Protein AF-A0A934N3A6-F1 (afdb_monomer_lite)

Foldseek 3Di:
DQVCQDLVSCVVCVVVVHQPLHDADPDDDHGNDDCVNCVDPVSVVSVVVVVVVVVLVVCCVPVLVVVDDPDDDDVVVVVSVVVSSVVVVVVVVVVVVVVVD

pLDDT: mean 91.81, std 4.64, range [62.62, 97.69]

Sequence (101 aa):
DKGYDTKDFVAGCRALKVTPRVTQNTSNRRSAIDGRTTRHPGYAMSQRVRKRVEEIFGWTKTVGGGRKLRYIGQRRNEMWMLLTVATYNVVRMANLELATG

Secondary structure (DSSP, 8-state):
-GGG-SHHHHHHHHHTT----PPPP-SSS--SS-HHHHTSHHHHHHHHHHHHHHHHHHHHHHTS-TTS----SHHHHHHHHHHHHHHHHHHHHHHHHHHH-

Radius of gyration: 17.93 Å; chains: 1; bounding box: 38×42×38 Å

Structure (mmCIF, N/CA/C/O backbone):
data_AF-A0A934N3A6-F1
#
_entry.id   AF-A0A934N3A6-F1
#
loop_
_atom_site.group_PDB
_atom_site.id
_atom_site.type_symbol
_atom_site.label_atom_id
_atom_site.label_alt_id
_atom_site.label_comp_id
_atom_site.label_asym_id
_atom_site.label_entity_id
_atom_site.label_seq_id
_atom_site.pdbx_PDB_ins_code
_atom_site.Cartn_x
_atom_site.Cartn_y
_atom_site.Cartn_z
_atom_site.occupancy
_atom_site.B_iso_or_equiv
_atom_site.auth_seq_id
_atom_site.auth_comp_id
_atom_site.auth_asym_id
_atom_site.auth_atom_id
_atom_site.pdbx_PDB_model_num
ATOM 1 N N . ASP A 1 1 ? 4.664 -6.392 2.267 1.00 77.50 1 ASP A N 1
ATOM 2 C CA . ASP A 1 1 ? 4.424 -7.592 1.423 1.00 77.50 1 ASP A CA 1
ATOM 3 C C . ASP A 1 1 ? 5.437 -8.734 1.624 1.00 77.50 1 ASP A C 1
ATOM 5 O O . ASP A 1 1 ? 5.030 -9.839 1.947 1.00 77.50 1 ASP A O 1
ATOM 9 N N . LYS A 1 2 ? 6.753 -8.490 1.514 1.00 86.06 2 LYS A N 1
ATOM 10 C CA . LYS A 1 2 ? 7.825 -9.515 1.625 1.00 86.06 2 LYS A CA 1
ATOM 11 C C . LYS A 1 2 ? 7.781 -10.408 2.885 1.00 86.06 2 LYS A C 1
ATOM 13 O O . LYS A 1 2 ? 8.253 -11.540 2.858 1.00 86.06 2 LYS A O 1
ATOM 18 N N . GLY A 1 3 ? 7.196 -9.924 3.983 1.00 87.88 3 GLY A N 1
ATOM 19 C CA . GLY A 1 3 ? 6.991 -10.703 5.210 1.00 87.88 3 GLY A CA 1
ATOM 20 C C . GLY A 1 3 ? 6.057 -11.910 5.049 1.00 87.88 3 GLY A C 1
ATOM 21 O O . GLY A 1 3 ? 6.201 -12.865 5.799 1.00 87.88 3 GLY A O 1
ATOM 22 N N . TYR A 1 4 ? 5.170 -11.909 4.046 1.00 90.25 4 TYR A N 1
ATOM 23 C CA . TYR A 1 4 ? 4.253 -13.019 3.749 1.00 90.25 4 TYR A CA 1
ATOM 24 C C . TYR A 1 4 ? 4.873 -14.116 2.881 1.00 90.25 4 TYR A 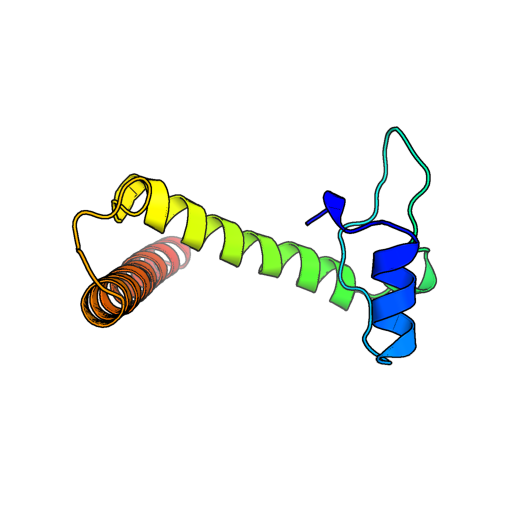C 1
ATOM 26 O O . TYR A 1 4 ? 4.216 -15.103 2.565 1.00 90.25 4 TYR A O 1
ATOM 34 N N . ASP A 1 5 ? 6.141 -13.979 2.494 1.00 93.00 5 ASP A N 1
ATOM 35 C CA . ASP A 1 5 ? 6.882 -15.051 1.836 1.00 93.00 5 ASP A CA 1
ATOM 36 C C . ASP A 1 5 ? 7.267 -16.144 2.850 1.00 93.00 5 ASP A C 1
ATOM 38 O O . ASP A 1 5 ? 8.442 -16.348 3.154 1.00 93.00 5 ASP A O 1
ATOM 42 N N . THR A 1 6 ? 6.272 -16.792 3.452 1.00 94.56 6 THR A N 1
ATOM 43 C CA . THR A 1 6 ? 6.416 -17.874 4.433 1.00 94.56 6 THR A CA 1
ATOM 44 C C . THR A 1 6 ? 5.792 -19.152 3.887 1.00 94.56 6 THR A C 1
ATOM 46 O O . THR A 1 6 ? 4.895 -19.111 3.041 1.00 94.56 6 THR A O 1
ATOM 49 N N . LYS A 1 7 ? 6.274 -20.309 4.358 1.00 93.94 7 LYS A N 1
ATOM 50 C CA . LYS A 1 7 ? 5.753 -21.610 3.914 1.00 93.94 7 LYS A CA 1
ATOM 51 C C . LYS A 1 7 ? 4.254 -21.726 4.185 1.00 93.94 7 LYS A C 1
ATOM 53 O O . LYS A 1 7 ? 3.522 -22.109 3.280 1.00 93.94 7 LYS A O 1
ATOM 58 N N . ASP A 1 8 ? 3.815 -21.319 5.372 1.00 95.81 8 ASP A N 1
ATOM 59 C CA . ASP A 1 8 ? 2.419 -21.444 5.802 1.00 95.81 8 ASP A CA 1
ATOM 60 C C . ASP A 1 8 ? 1.490 -20.553 4.979 1.00 95.81 8 ASP A C 1
ATOM 62 O O . ASP A 1 8 ? 0.455 -21.010 4.499 1.00 95.81 8 ASP A O 1
ATOM 66 N N . PHE A 1 9 ? 1.888 -19.301 4.727 1.00 93.62 9 PHE A N 1
ATOM 67 C CA . PHE A 1 9 ? 1.100 -18.391 3.898 1.00 93.62 9 PHE A CA 1
ATOM 68 C C . PHE A 1 9 ? 0.980 -18.912 2.460 1.00 93.62 9 PHE A C 1
ATOM 70 O O . PHE A 1 9 ? -0.113 -18.975 1.898 1.00 93.62 9 PHE A O 1
ATOM 77 N N . VAL A 1 10 ? 2.100 -19.341 1.867 1.00 94.12 10 VAL A N 1
ATOM 78 C CA . VAL A 1 10 ? 2.121 -19.891 0.505 1.00 94.12 10 VAL A CA 1
ATOM 79 C C . VAL A 1 10 ? 1.305 -21.183 0.411 1.00 94.12 10 VAL A C 1
ATOM 81 O O . VAL A 1 10 ? 0.587 -21.376 -0.573 1.00 94.12 10 VAL A O 1
ATOM 84 N N . ALA A 1 11 ? 1.388 -22.056 1.417 1.00 95.31 11 ALA A N 1
ATOM 85 C CA . ALA A 1 11 ? 0.590 -23.275 1.494 1.00 95.31 11 ALA A CA 1
ATOM 86 C C . ALA A 1 11 ? -0.908 -22.957 1.588 1.00 95.31 11 ALA A C 1
ATOM 88 O O . ALA A 1 11 ? -1.689 -23.518 0.821 1.00 95.31 11 ALA A O 1
ATOM 89 N N . GLY A 1 12 ? -1.296 -21.998 2.434 1.00 96.56 12 GLY A N 1
ATOM 90 C CA . GLY A 1 12 ? -2.678 -21.532 2.555 1.00 96.56 12 GLY A CA 1
ATOM 91 C C . GLY A 1 12 ? -3.234 -20.980 1.241 1.00 96.56 12 GLY A C 1
ATOM 92 O O . GLY A 1 12 ? -4.310 -21.387 0.808 1.00 96.56 12 GLY A O 1
ATOM 93 N N . CYS A 1 13 ? -2.479 -20.127 0.538 1.00 94.31 13 CYS A N 1
ATOM 94 C CA . CYS A 1 13 ? -2.888 -19.640 -0.784 1.00 94.31 13 CYS A CA 1
ATOM 95 C C . CYS A 1 13 ? -3.126 -20.790 -1.771 1.00 94.31 13 CYS A C 1
ATOM 97 O O . CYS A 1 13 ? -4.144 -20.811 -2.462 1.00 94.31 13 CYS A O 1
ATOM 99 N N . ARG A 1 14 ? -2.213 -21.767 -1.820 1.00 93.88 14 ARG A N 1
ATOM 100 C CA . ARG A 1 14 ? -2.332 -22.926 -2.718 1.00 93.88 14 ARG A CA 1
ATOM 101 C C . ARG A 1 14 ? -3.527 -23.810 -2.366 1.00 93.88 14 ARG A C 1
ATOM 103 O O . ARG A 1 14 ? -4.216 -24.249 -3.283 1.00 93.88 14 ARG A O 1
ATOM 110 N N . ALA A 1 15 ? -3.804 -24.024 -1.080 1.00 96.81 15 ALA A N 1
ATOM 111 C CA . ALA A 1 15 ? -4.980 -24.765 -0.620 1.00 96.81 15 ALA A CA 1
ATOM 112 C C . ALA A 1 15 ? -6.289 -24.098 -1.076 1.00 96.81 15 ALA A C 1
ATOM 114 O O . ALA A 1 15 ? -7.215 -24.775 -1.513 1.00 96.81 15 ALA A O 1
ATOM 115 N N . LEU A 1 16 ? -6.323 -22.763 -1.081 1.00 96.81 16 LEU A N 1
ATOM 116 C CA . LEU A 1 16 ? -7.440 -21.966 -1.598 1.00 96.81 16 LEU A CA 1
ATOM 117 C C . LEU A 1 16 ? -7.456 -21.838 -3.132 1.00 96.81 16 LEU A C 1
ATOM 119 O O . LEU A 1 16 ? -8.290 -21.117 -3.674 1.00 96.81 16 LEU A O 1
ATOM 123 N N . LYS A 1 17 ? -6.541 -22.506 -3.849 1.00 94.19 17 LYS A N 1
ATOM 124 C CA . LYS A 1 17 ? -6.349 -22.384 -5.307 1.00 94.19 17 LYS A CA 1
ATOM 125 C C . LYS A 1 17 ? -6.064 -20.942 -5.767 1.00 94.19 17 LYS A C 1
ATOM 127 O O . LYS A 1 17 ? -6.332 -20.580 -6.910 1.00 94.19 17 LYS A O 1
ATOM 132 N N . VAL A 1 18 ? -5.471 -20.125 -4.896 1.00 90.75 18 VAL A N 1
ATOM 133 C CA . VAL A 1 18 ? -5.066 -18.741 -5.173 1.00 90.75 18 VAL A CA 1
ATOM 134 C C . VAL A 1 18 ? -3.562 -18.678 -5.434 1.00 90.75 18 VAL A C 1
ATOM 136 O O . VAL A 1 18 ? -2.752 -19.243 -4.697 1.00 90.75 18 VAL A O 1
ATOM 139 N N . THR A 1 19 ? -3.149 -17.944 -6.470 1.00 89.00 19 THR A N 1
ATOM 140 C CA . THR A 1 19 ? -1.724 -17.699 -6.729 1.00 89.00 19 THR A CA 1
ATOM 141 C C . THR A 1 19 ? -1.124 -16.799 -5.637 1.00 89.00 19 THR A C 1
ATOM 143 O O . THR A 1 19 ? -1.596 -15.671 -5.464 1.00 89.00 19 THR A O 1
ATOM 146 N N . PRO A 1 20 ? -0.059 -17.224 -4.931 1.00 90.50 20 PRO A N 1
ATOM 147 C CA . PRO A 1 20 ? 0.578 -16.414 -3.894 1.00 90.50 20 PRO A CA 1
ATOM 148 C C . PRO A 1 20 ? 1.355 -15.246 -4.526 1.00 90.50 20 PRO A C 1
ATOM 150 O O . PRO A 1 20 ? 2.508 -15.391 -4.931 1.00 90.50 20 PRO A O 1
ATOM 153 N N . ARG A 1 21 ? 0.719 -14.071 -4.624 1.00 88.25 21 ARG A N 1
ATOM 154 C CA . ARG A 1 21 ? 1.316 -12.825 -5.153 1.00 88.25 21 ARG A CA 1
ATOM 155 C C . ARG A 1 21 ? 2.117 -12.075 -4.083 1.00 88.25 21 ARG A C 1
ATOM 157 O O . ARG A 1 21 ? 1.796 -10.929 -3.764 1.00 88.25 21 ARG A O 1
ATOM 164 N N . VAL A 1 22 ? 3.097 -12.751 -3.493 1.00 90.56 22 VAL A N 1
ATOM 165 C CA . VAL A 1 22 ? 3.994 -12.192 -2.470 1.00 90.56 22 VAL A CA 1
ATOM 166 C C . VAL A 1 22 ? 5.345 -11.847 -3.074 1.00 90.56 22 VAL A C 1
ATOM 168 O O . VAL A 1 22 ? 5.805 -12.512 -3.996 1.00 90.56 22 VAL A O 1
ATOM 171 N N . THR A 1 23 ? 6.004 -10.828 -2.534 1.00 91.38 23 THR A N 1
ATOM 172 C CA . THR A 1 23 ? 7.371 -10.463 -2.909 1.00 91.38 23 THR A CA 1
ATOM 173 C C . THR A 1 23 ? 8.337 -11.577 -2.520 1.00 91.38 23 THR A C 1
ATOM 175 O O . THR A 1 23 ? 8.528 -11.838 -1.334 1.00 91.38 23 THR A O 1
ATOM 178 N N . GLN A 1 24 ? 8.991 -12.171 -3.518 1.00 92.19 24 GLN A N 1
ATOM 179 C CA . GLN A 1 24 ? 10.046 -13.164 -3.332 1.00 92.19 24 GLN A CA 1
ATOM 180 C C . GLN A 1 24 ? 11.153 -12.632 -2.421 1.00 92.19 24 GLN A C 1
ATOM 182 O O . GLN A 1 24 ? 11.672 -11.527 -2.620 1.00 92.19 24 GLN A O 1
ATOM 187 N N . ASN A 1 25 ? 11.556 -13.434 -1.439 1.00 91.12 25 ASN A N 1
ATOM 188 C CA . ASN A 1 25 ? 12.742 -13.137 -0.672 1.00 91.12 25 ASN A CA 1
ATOM 189 C C . ASN A 1 25 ? 14.021 -13.495 -1.436 1.00 91.12 25 ASN A C 1
ATOM 191 O O . ASN A 1 25 ? 14.251 -14.646 -1.795 1.00 91.12 25 ASN A O 1
ATOM 195 N N . THR A 1 26 ? 14.854 -12.483 -1.658 1.00 90.62 26 THR A N 1
ATOM 196 C CA . THR A 1 26 ? 16.145 -12.570 -2.346 1.00 90.62 26 THR A CA 1
ATOM 197 C C . THR A 1 26 ? 17.344 -12.440 -1.405 1.00 90.62 26 THR A C 1
ATOM 199 O O . THR A 1 26 ? 18.477 -12.485 -1.867 1.00 90.62 26 THR A O 1
ATOM 202 N N . SER A 1 27 ? 17.127 -12.257 -0.098 1.00 86.88 27 SER A N 1
ATOM 203 C CA . SER A 1 27 ? 18.199 -12.033 0.876 1.00 86.88 27 SER A CA 1
ATOM 204 C C . SER A 1 27 ? 17.916 -12.709 2.220 1.00 86.88 27 SER A C 1
ATOM 206 O O . SER A 1 27 ? 16.765 -12.874 2.625 1.00 86.88 27 SER A O 1
ATOM 208 N N . ASN A 1 28 ? 18.976 -13.082 2.942 1.00 87.38 28 ASN A N 1
ATOM 209 C CA . ASN A 1 28 ? 18.965 -13.571 4.333 1.00 87.38 28 ASN A CA 1
ATOM 210 C C . ASN A 1 28 ? 18.204 -14.885 4.615 1.00 87.38 28 ASN A C 1
ATOM 212 O O . ASN A 1 28 ? 18.363 -15.446 5.693 1.00 87.38 28 ASN A O 1
ATOM 216 N N . ARG A 1 29 ? 17.375 -15.392 3.693 1.00 89.38 29 ARG A N 1
ATOM 217 C CA . ARG A 1 29 ? 16.702 -16.699 3.787 1.00 89.38 29 ARG A CA 1
ATOM 218 C C . ARG A 1 29 ? 16.174 -17.164 2.433 1.00 89.38 29 ARG A C 1
ATOM 220 O O . ARG A 1 29 ? 15.966 -16.361 1.525 1.00 89.38 29 ARG A O 1
ATOM 227 N N . ARG A 1 30 ? 15.865 -18.460 2.337 1.00 90.75 30 ARG A N 1
ATOM 228 C CA . ARG A 1 30 ? 15.183 -19.047 1.175 1.00 90.75 30 ARG A CA 1
ATOM 229 C C . ARG A 1 30 ? 13.733 -18.556 1.082 1.00 90.75 30 ARG A C 1
ATOM 231 O O . ARG A 1 30 ? 13.033 -18.477 2.096 1.00 90.75 30 ARG A O 1
ATOM 238 N N . SER A 1 31 ? 13.294 -18.252 -0.136 1.00 92.81 31 SER A N 1
ATOM 239 C CA . SER A 1 31 ? 11.901 -17.912 -0.434 1.00 92.81 31 SER A CA 1
ATOM 240 C C . SER A 1 31 ? 10.991 -19.146 -0.390 1.00 92.81 31 SER A C 1
ATOM 242 O O . SER A 1 31 ? 11.432 -20.259 -0.685 1.00 92.81 31 SER A O 1
ATOM 244 N N . ALA A 1 32 ? 9.726 -18.951 -0.012 1.00 94.12 32 ALA A N 1
ATOM 245 C CA . ALA A 1 32 ? 8.679 -19.969 -0.080 1.00 94.12 32 ALA A CA 1
ATOM 246 C C . ALA A 1 32 ? 8.024 -20.044 -1.474 1.00 94.12 32 ALA A C 1
ATOM 248 O O . ALA A 1 32 ? 7.345 -21.028 -1.786 1.00 94.12 32 ALA A O 1
ATOM 249 N N . ILE A 1 33 ? 8.254 -19.039 -2.325 1.00 91.88 33 ILE A N 1
ATOM 250 C CA . ILE A 1 33 ? 7.901 -19.059 -3.746 1.00 91.88 33 ILE A CA 1
ATOM 251 C C . ILE A 1 33 ? 9.135 -19.306 -4.626 1.00 91.88 33 ILE A C 1
ATOM 253 O O . ILE A 1 33 ? 10.271 -19.009 -4.261 1.00 91.88 33 ILE A O 1
ATOM 257 N N . ASP A 1 34 ? 8.903 -19.874 -5.806 1.00 88.75 34 ASP A N 1
ATOM 258 C CA . ASP A 1 34 ? 9.947 -20.280 -6.746 1.00 88.75 34 ASP A CA 1
ATOM 259 C C . ASP A 1 34 ? 9.719 -19.677 -8.143 1.00 88.75 34 ASP A C 1
ATOM 261 O O . ASP A 1 34 ? 8.767 -18.922 -8.374 1.00 88.75 34 ASP A O 1
ATOM 265 N N . GLY A 1 35 ? 10.603 -20.030 -9.082 1.00 85.44 35 GLY A N 1
ATOM 266 C CA . GLY A 1 35 ? 10.575 -19.556 -10.465 1.00 85.44 35 GLY A CA 1
ATOM 267 C C . GLY A 1 35 ? 9.246 -19.783 -11.187 1.00 85.44 35 GLY A C 1
ATOM 268 O O . GLY A 1 35 ? 8.915 -19.017 -12.085 1.00 85.44 35 GLY A O 1
ATOM 269 N N . ARG A 1 36 ? 8.425 -20.764 -10.784 1.00 88.62 36 ARG A N 1
ATOM 270 C CA . ARG A 1 36 ? 7.101 -20.979 -11.390 1.00 88.62 36 ARG A CA 1
ATOM 271 C C . ARG A 1 36 ? 6.167 -19.801 -11.130 1.00 88.62 36 ARG A C 1
ATOM 273 O O . ARG A 1 36 ? 5.381 -19.465 -12.008 1.00 88.62 36 ARG A O 1
ATOM 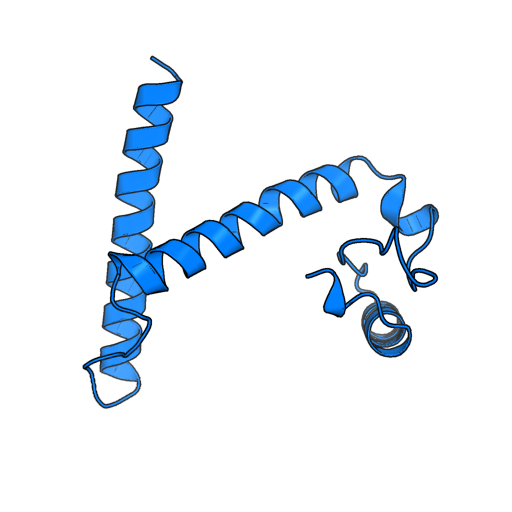280 N N . THR A 1 37 ? 6.276 -19.161 -9.964 1.00 88.44 37 THR A N 1
ATOM 281 C CA . THR A 1 37 ? 5.492 -17.967 -9.614 1.00 88.44 37 THR A CA 1
ATOM 282 C C . THR A 1 37 ? 6.107 -16.702 -10.211 1.00 88.44 37 THR A C 1
ATOM 284 O O . THR A 1 37 ? 5.381 -15.842 -10.706 1.00 88.44 37 THR A O 1
ATOM 287 N N . THR A 1 38 ? 7.436 -16.572 -10.181 1.00 91.25 38 THR A N 1
ATOM 288 C CA . THR A 1 38 ? 8.115 -15.302 -10.492 1.00 91.25 38 THR A CA 1
ATOM 289 C C . THR A 1 38 ? 8.454 -15.107 -11.970 1.00 91.25 38 THR A C 1
ATOM 291 O O . THR A 1 38 ? 8.632 -13.966 -12.389 1.00 91.25 38 THR A O 1
ATOM 294 N N . ARG A 1 39 ? 8.486 -16.174 -12.785 1.00 90.56 39 ARG A N 1
ATOM 295 C CA . ARG A 1 39 ? 8.831 -16.109 -14.223 1.00 90.56 39 ARG A CA 1
ATOM 296 C C . ARG A 1 39 ? 7.848 -15.321 -15.087 1.00 90.56 39 ARG A C 1
ATOM 298 O O . ARG A 1 39 ? 8.168 -14.964 -16.215 1.00 90.56 39 ARG A O 1
ATOM 305 N N . HIS A 1 40 ? 6.622 -15.124 -14.614 1.00 89.62 40 HIS A N 1
ATOM 306 C CA . HIS A 1 40 ? 5.569 -14.528 -15.425 1.00 89.62 40 HIS A CA 1
ATOM 307 C C . HIS A 1 40 ? 5.685 -12.995 -15.419 1.00 89.62 40 HIS A C 1
ATOM 309 O O . HIS A 1 40 ? 5.748 -12.408 -14.338 1.00 89.62 40 HIS A O 1
ATOM 315 N N . PRO A 1 41 ? 5.599 -12.308 -16.576 1.00 90.06 41 PRO A N 1
ATOM 316 C CA . PRO A 1 41 ? 5.599 -10.841 -16.625 1.00 90.06 41 PRO A CA 1
ATOM 317 C C . PRO A 1 41 ? 4.530 -10.203 -15.722 1.00 90.06 41 PRO A C 1
ATOM 319 O O . PRO A 1 41 ? 4.761 -9.175 -15.082 1.00 90.06 41 PRO A O 1
ATOM 322 N N . GLY A 1 42 ? 3.374 -10.864 -15.592 1.00 90.19 42 GLY A N 1
ATOM 323 C CA . GLY A 1 42 ? 2.291 -10.443 -14.703 1.00 90.19 42 GLY A CA 1
ATOM 324 C C . GLY A 1 42 ? 2.682 -10.384 -13.222 1.00 90.19 42 GLY A C 1
ATOM 325 O O . GLY A 1 42 ? 2.153 -9.544 -12.496 1.00 90.19 42 GLY A O 1
ATOM 326 N N . TYR A 1 43 ? 3.639 -11.203 -12.769 1.00 91.06 43 TYR A N 1
ATOM 327 C CA . TYR A 1 43 ? 4.163 -11.124 -11.405 1.00 91.06 43 TYR A CA 1
ATOM 328 C C . TYR A 1 43 ? 4.905 -9.801 -11.189 1.00 91.06 43 TYR A C 1
ATOM 330 O O . TYR A 1 43 ? 4.576 -9.058 -10.265 1.00 91.06 43 TYR A O 1
ATOM 338 N N . ALA A 1 44 ? 5.831 -9.444 -12.085 1.00 89.62 44 ALA A N 1
ATOM 339 C CA . ALA A 1 44 ? 6.574 -8.186 -11.995 1.00 89.62 44 ALA A CA 1
ATOM 340 C C . ALA A 1 44 ? 5.641 -6.961 -12.027 1.00 89.62 44 ALA A C 1
ATOM 342 O O . ALA A 1 44 ? 5.788 -6.041 -11.218 1.00 89.62 44 ALA A O 1
ATOM 343 N N . MET A 1 45 ? 4.635 -6.974 -12.907 1.00 90.94 45 MET A N 1
ATOM 344 C CA . MET A 1 45 ? 3.626 -5.914 -12.974 1.00 90.94 45 MET A CA 1
ATOM 345 C C . MET A 1 45 ? 2.786 -5.836 -11.699 1.00 90.94 45 MET A C 1
ATOM 347 O O . MET A 1 45 ? 2.607 -4.749 -11.149 1.00 90.94 45 MET A O 1
ATOM 351 N N . SER A 1 46 ? 2.335 -6.980 -11.179 1.00 87.69 46 SER A N 1
ATOM 352 C CA . SER A 1 46 ? 1.603 -7.046 -9.914 1.00 87.69 46 SER A CA 1
ATOM 353 C C . SER A 1 46 ? 2.426 -6.459 -8.765 1.00 87.69 46 SER A C 1
ATOM 355 O O . SER A 1 46 ? 1.905 -5.645 -8.006 1.00 87.69 46 SER A O 1
ATOM 357 N N . GLN A 1 47 ? 3.719 -6.789 -8.662 1.00 89.00 47 GLN A N 1
ATOM 358 C CA . GLN A 1 47 ? 4.580 -6.236 -7.612 1.00 89.00 47 GLN A CA 1
ATOM 359 C C . GLN A 1 47 ? 4.732 -4.712 -7.715 1.00 89.00 47 GLN A C 1
ATOM 361 O O . GLN A 1 47 ? 4.749 -4.036 -6.688 1.00 89.00 47 GLN A O 1
ATOM 366 N N . ARG A 1 48 ? 4.791 -4.146 -8.928 1.00 88.62 48 ARG A N 1
ATOM 367 C CA . ARG A 1 48 ? 4.816 -2.684 -9.121 1.00 88.62 48 ARG A CA 1
ATOM 368 C C . ARG A 1 48 ? 3.497 -2.031 -8.715 1.00 88.62 48 ARG A C 1
ATOM 370 O O . ARG A 1 48 ? 3.507 -1.039 -7.995 1.00 88.62 48 ARG A O 1
ATOM 377 N N . VAL A 1 49 ? 2.365 -2.591 -9.140 1.00 87.88 49 VAL A N 1
ATOM 378 C CA . VAL A 1 49 ? 1.038 -2.034 -8.835 1.00 87.88 49 VAL A CA 1
ATOM 379 C C . VAL A 1 49 ? 0.745 -2.079 -7.334 1.00 87.88 49 VAL A C 1
ATOM 381 O O . VAL A 1 49 ? 0.192 -1.120 -6.806 1.00 87.88 49 VAL A O 1
ATOM 384 N N . ARG A 1 50 ? 1.172 -3.130 -6.618 1.00 83.81 50 ARG A N 1
ATOM 385 C CA . ARG A 1 50 ? 0.980 -3.227 -5.159 1.00 83.81 50 ARG A CA 1
ATOM 386 C C . ARG A 1 50 ? 1.635 -2.083 -4.381 1.00 83.81 50 ARG A C 1
ATOM 388 O O . ARG A 1 50 ? 1.064 -1.655 -3.384 1.00 83.81 50 ARG A O 1
ATOM 395 N N . LYS A 1 51 ? 2.771 -1.546 -4.843 1.00 83.75 51 LYS A N 1
ATOM 396 C CA . LYS A 1 51 ? 3.421 -0.390 -4.194 1.00 83.75 51 LYS A CA 1
ATOM 397 C C . LYS A 1 51 ? 2.550 0.868 -4.220 1.00 83.75 51 LYS A C 1
ATOM 399 O O . LYS A 1 51 ? 2.560 1.626 -3.260 1.00 83.75 51 LYS A O 1
ATOM 404 N N . ARG A 1 52 ? 1.715 1.036 -5.251 1.00 86.75 52 ARG A N 1
ATOM 405 C CA . ARG A 1 52 ? 0.771 2.167 -5.348 1.00 86.75 52 ARG A CA 1
ATOM 406 C C . ARG A 1 52 ? -0.253 2.165 -4.213 1.00 86.75 52 ARG A C 1
ATOM 408 O O . ARG A 1 52 ? -0.688 3.215 -3.760 1.00 86.75 52 ARG A O 1
ATOM 415 N N . VAL A 1 53 ? -0.632 0.981 -3.729 1.00 85.75 53 VAL A N 1
ATOM 416 C CA . VAL A 1 53 ? -1.519 0.856 -2.563 1.00 85.75 53 VAL A CA 1
ATOM 417 C C . VAL A 1 53 ? -0.806 1.325 -1.293 1.00 85.75 53 VAL A C 1
ATOM 419 O O . VAL A 1 53 ? -1.400 2.026 -0.477 1.00 85.75 53 VAL A O 1
ATOM 422 N N . GLU A 1 54 ? 0.476 0.985 -1.134 1.00 88.62 54 GLU A N 1
ATOM 423 C CA . GLU A 1 54 ? 1.283 1.443 0.003 1.00 88.62 54 GLU A CA 1
ATOM 424 C C . GLU A 1 54 ? 1.470 2.972 -0.007 1.00 88.62 54 GLU A C 1
ATOM 426 O O . GLU A 1 54 ? 1.402 3.589 1.055 1.00 88.62 54 GLU A O 1
ATOM 431 N N . GLU A 1 55 ? 1.610 3.594 -1.183 1.00 90.62 55 GLU A N 1
ATOM 432 C CA . GLU A 1 55 ? 1.668 5.058 -1.342 1.00 90.62 55 GLU A CA 1
ATOM 433 C C . GLU A 1 55 ? 0.394 5.750 -0.837 1.00 90.62 55 GLU A C 1
ATOM 435 O O . GLU A 1 55 ? 0.488 6.700 -0.056 1.00 90.62 55 GLU A O 1
ATOM 440 N N . ILE A 1 56 ? -0.791 5.241 -1.210 1.00 92.81 56 ILE A N 1
ATOM 441 C CA . ILE A 1 56 ? -2.085 5.754 -0.724 1.00 92.81 56 ILE A CA 1
ATOM 442 C C . ILE A 1 56 ? -2.128 5.688 0.803 1.00 92.81 56 ILE A C 1
ATOM 444 O O . ILE A 1 56 ? -2.373 6.694 1.464 1.00 92.81 56 ILE A O 1
ATOM 448 N N . PHE A 1 57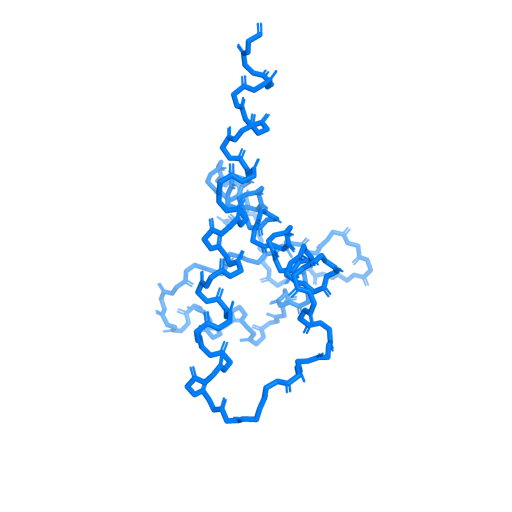 ? -1.840 4.520 1.387 1.00 92.12 57 PHE A N 1
ATOM 449 C CA . PHE A 1 57 ? -1.876 4.354 2.841 1.00 92.12 57 PHE A CA 1
ATOM 450 C C . PHE A 1 57 ? -0.831 5.205 3.567 1.00 92.12 57 PHE A C 1
ATOM 452 O O . PHE A 1 57 ? -1.091 5.672 4.680 1.00 92.12 57 PHE A O 1
ATOM 459 N N . GLY A 1 58 ? 0.340 5.408 2.962 1.00 93.69 58 GLY A N 1
ATOM 460 C CA . GLY A 1 58 ? 1.353 6.334 3.452 1.00 93.69 58 GLY A CA 1
ATOM 461 C C . GLY A 1 58 ? 0.800 7.754 3.527 1.00 93.69 58 GLY A C 1
ATOM 462 O O . GLY A 1 58 ? 0.792 8.345 4.606 1.00 93.69 58 GLY A O 1
ATOM 463 N N . TRP A 1 59 ? 0.252 8.251 2.417 1.00 95.38 59 TRP A N 1
ATOM 464 C CA . TRP A 1 59 ? -0.326 9.590 2.320 1.00 95.38 59 TRP A CA 1
ATOM 465 C C . TRP A 1 59 ? -1.522 9.789 3.255 1.00 95.38 59 TRP A C 1
ATOM 467 O O . TRP A 1 59 ? -1.589 10.780 3.976 1.00 95.38 59 TRP A O 1
ATOM 477 N N . THR A 1 60 ? -2.434 8.818 3.337 1.00 95.62 60 THR A N 1
ATOM 478 C CA . THR A 1 60 ? -3.570 8.848 4.270 1.00 95.62 60 THR A CA 1
ATOM 479 C C . THR A 1 60 ? -3.103 9.004 5.719 1.00 95.62 60 THR A C 1
ATOM 481 O O . THR A 1 60 ? -3.716 9.733 6.499 1.00 95.62 60 THR A O 1
ATOM 484 N N . LYS A 1 61 ? -2.000 8.351 6.103 1.00 94.00 61 LYS A N 1
ATOM 485 C CA . LYS A 1 61 ? -1.450 8.454 7.461 1.00 94.00 61 LYS A CA 1
ATOM 486 C C . LYS A 1 61 ? -0.733 9.779 7.715 1.00 94.00 61 LYS A C 1
ATOM 488 O O . LYS A 1 61 ? -0.832 10.280 8.835 1.00 94.00 61 LYS A O 1
ATOM 493 N N . THR A 1 62 ? 0.012 10.300 6.740 1.00 94.50 62 THR A N 1
ATOM 494 C CA . THR A 1 62 ? 0.870 11.486 6.912 1.00 94.50 62 THR A CA 1
ATOM 495 C C . THR A 1 62 ? 0.155 12.796 6.600 1.00 94.50 62 THR A C 1
ATOM 497 O O . THR A 1 62 ? 0.228 13.719 7.402 1.00 94.50 62 THR A O 1
ATOM 500 N N . VAL A 1 63 ? -0.561 12.868 5.479 1.00 93.31 63 VAL A N 1
ATOM 501 C CA . VAL A 1 63 ? -1.269 14.066 5.001 1.00 93.31 63 VAL A CA 1
ATOM 502 C C . VAL A 1 63 ? -2.751 14.005 5.360 1.00 93.31 63 VAL A C 1
ATOM 504 O O . VAL A 1 63 ? -3.305 14.976 5.860 1.00 93.31 63 VAL A O 1
ATOM 507 N N . GLY A 1 64 ? -3.382 12.837 5.208 1.00 92.25 64 GLY A N 1
ATOM 508 C CA . GLY A 1 64 ? -4.798 12.633 5.546 1.00 92.25 64 GLY A CA 1
ATOM 509 C C . GLY A 1 64 ? -5.113 12.602 7.050 1.00 92.25 64 GLY A C 1
ATOM 510 O O . GLY A 1 64 ? -6.272 12.458 7.434 1.00 92.25 64 GLY A O 1
ATOM 511 N N . GLY A 1 65 ? -4.102 12.705 7.921 1.00 92.44 65 GLY A N 1
ATOM 512 C CA . GLY A 1 65 ? -4.282 12.706 9.378 1.00 92.44 65 GLY A CA 1
ATOM 513 C C . GLY A 1 65 ? -4.620 11.340 9.994 1.00 92.44 65 GLY A C 1
ATOM 514 O O . GLY A 1 65 ? -4.996 11.266 11.161 1.00 92.44 65 GLY A O 1
ATOM 515 N N . GLY A 1 66 ? -4.456 10.241 9.251 1.00 94.00 66 GLY A N 1
ATOM 516 C CA . GLY A 1 66 ? -4.848 8.893 9.676 1.00 94.00 66 GLY A CA 1
ATOM 517 C C . GLY A 1 66 ? -3.934 8.222 10.706 1.00 94.00 66 GLY A C 1
ATOM 518 O O . GLY A 1 66 ? -4.233 7.118 11.152 1.00 94.00 66 GLY A O 1
ATOM 519 N N . ARG A 1 67 ? -2.808 8.842 11.095 1.00 92.00 67 ARG A N 1
ATOM 520 C CA . ARG A 1 67 ? -1.905 8.272 12.115 1.00 92.00 67 ARG A CA 1
ATOM 521 C C . ARG A 1 67 ? -2.553 8.213 13.505 1.00 92.00 67 ARG A C 1
ATOM 523 O O . ARG A 1 67 ? -2.275 7.281 14.254 1.00 92.00 67 ARG A O 1
ATOM 530 N N . LYS A 1 68 ? -3.402 9.190 13.840 1.00 90.75 68 LYS A N 1
ATOM 531 C CA . LYS A 1 68 ? -4.249 9.214 15.043 1.00 90.75 68 LYS A CA 1
ATOM 532 C C . LYS A 1 68 ? -5.590 9.845 14.677 1.00 90.75 68 LYS A C 1
ATOM 534 O O . LYS A 1 68 ? -5.695 11.068 14.588 1.00 90.75 68 LYS A O 1
ATOM 539 N N . LEU A 1 69 ? -6.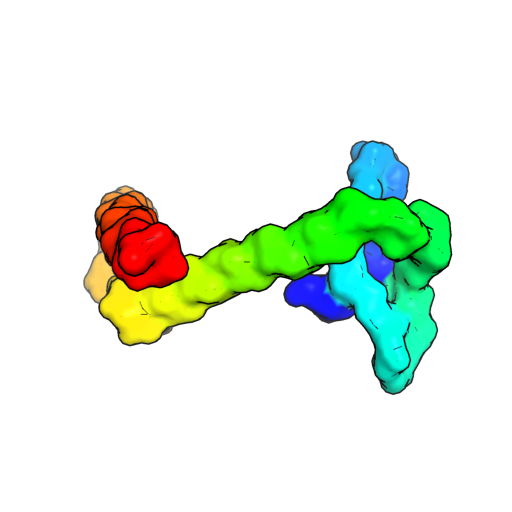592 9.003 14.431 1.00 90.69 69 LEU A N 1
ATOM 540 C CA . LEU A 1 69 ? -7.923 9.468 14.057 1.00 90.69 69 LEU A CA 1
ATOM 541 C C . LEU A 1 69 ? -8.585 10.229 15.203 1.00 90.69 69 LEU A C 1
ATOM 543 O O . LEU A 1 69 ? -8.530 9.816 16.357 1.00 90.69 69 LEU A O 1
ATOM 547 N N . ARG A 1 70 ? -9.217 11.351 14.856 1.00 90.50 70 ARG A N 1
ATOM 548 C CA . ARG A 1 70 ? -9.891 12.248 15.806 1.00 90.50 70 ARG A CA 1
ATOM 549 C C . ARG A 1 70 ? -11.350 11.857 16.051 1.00 90.50 70 ARG A C 1
ATOM 551 O O . ARG A 1 70 ? -11.987 12.412 16.940 1.00 90.50 70 ARG A O 1
ATOM 558 N N . TYR A 1 71 ? -11.898 10.949 15.243 1.00 94.38 71 TYR A N 1
ATOM 559 C CA . TYR A 1 71 ? -13.310 10.592 15.290 1.00 94.38 71 TYR A CA 1
ATOM 560 C C . TYR A 1 71 ? -13.551 9.334 16.120 1.00 94.38 71 TYR A C 1
ATOM 562 O O . TYR A 1 71 ? -12.833 8.340 16.022 1.00 94.38 71 TYR A O 1
ATOM 570 N N . ILE A 1 72 ? -14.620 9.380 16.912 1.00 94.81 72 ILE A N 1
ATOM 571 C CA . ILE A 1 72 ? -15.099 8.251 17.706 1.00 94.81 72 ILE A CA 1
ATOM 572 C C . ILE A 1 72 ? -16.236 7.565 16.943 1.00 94.81 72 ILE A C 1
ATOM 574 O O . ILE A 1 72 ? -17.197 8.223 16.532 1.00 94.81 72 ILE A O 1
ATOM 578 N N . GLY A 1 73 ? -16.123 6.244 16.781 1.00 96.06 73 GLY A N 1
ATOM 579 C CA . GLY A 1 73 ? -17.128 5.387 16.149 1.00 96.06 73 GLY A CA 1
ATOM 580 C C . GLY A 1 73 ? -16.870 5.084 14.668 1.00 96.06 73 GLY A C 1
ATOM 581 O O . GLY A 1 73 ? -16.337 5.904 13.919 1.00 96.06 73 GLY A O 1
ATOM 582 N N . GLN A 1 74 ? -17.288 3.887 14.245 1.00 95.94 74 GLN A N 1
ATOM 583 C CA . GLN A 1 74 ? -17.031 3.334 12.911 1.00 95.94 74 GLN A CA 1
ATOM 584 C C . GLN A 1 74 ? -17.550 4.235 11.784 1.00 95.94 74 GLN A C 1
ATOM 586 O O . GLN A 1 74 ? -16.775 4.620 10.916 1.00 95.94 74 GLN A O 1
ATOM 591 N N . ARG A 1 75 ? -18.814 4.673 11.852 1.00 97.69 75 ARG A N 1
ATOM 592 C CA . ARG A 1 75 ? -19.445 5.490 10.800 1.00 97.69 75 ARG A CA 1
ATOM 593 C C . ARG A 1 75 ? -18.673 6.774 10.474 1.00 97.69 75 ARG A C 1
ATOM 595 O O . ARG A 1 75 ? -18.558 7.165 9.317 1.00 97.69 75 ARG A O 1
ATOM 602 N N . ARG A 1 76 ? -18.142 7.458 11.495 1.00 96.56 76 ARG A N 1
ATOM 603 C CA . ARG A 1 76 ? -17.372 8.698 11.292 1.00 96.56 76 ARG A CA 1
ATOM 604 C C . ARG A 1 76 ? -15.996 8.408 10.691 1.00 96.56 76 ARG A C 1
ATOM 606 O O . ARG A 1 76 ? -15.550 9.146 9.818 1.00 96.56 76 ARG A O 1
ATOM 613 N N . ASN A 1 77 ? -15.358 7.321 11.121 1.00 95.88 77 ASN A N 1
ATOM 614 C CA . ASN A 1 77 ? -14.090 6.871 10.552 1.00 95.88 77 ASN A CA 1
ATOM 615 C C . ASN A 1 77 ? -14.242 6.418 9.093 1.00 95.88 77 ASN A C 1
ATOM 617 O O . ASN A 1 77 ? -13.380 6.720 8.274 1.00 95.88 77 ASN A O 1
ATOM 621 N N . GLU A 1 78 ? -15.347 5.758 8.748 1.00 96.25 78 GLU A N 1
ATOM 622 C CA . GLU A 1 78 ? -15.670 5.380 7.369 1.00 96.25 78 GLU A CA 1
ATOM 623 C C . GLU A 1 78 ? -15.840 6.609 6.476 1.00 96.25 78 GLU A C 1
ATOM 625 O O . GLU A 1 78 ? -15.203 6.692 5.427 1.00 96.25 78 GLU A O 1
ATOM 630 N N . MET A 1 79 ? -16.618 7.603 6.921 1.00 96.62 79 MET A N 1
ATOM 631 C CA . MET A 1 79 ? -16.789 8.853 6.176 1.00 96.62 79 MET A CA 1
ATOM 632 C C . MET A 1 79 ? -15.449 9.569 5.948 1.00 96.62 79 MET A C 1
ATOM 634 O O . MET A 1 79 ? -15.161 10.015 4.838 1.00 96.62 79 MET A O 1
ATOM 638 N N . TRP A 1 80 ? -14.600 9.641 6.979 1.00 96.81 80 TRP A N 1
ATOM 639 C CA . TRP A 1 80 ? -13.254 10.202 6.843 1.00 96.81 80 TRP A CA 1
ATOM 640 C C . TRP A 1 80 ? -12.404 9.429 5.830 1.00 96.81 80 TRP A C 1
ATOM 642 O O . TRP A 1 80 ? -11.736 10.050 5.003 1.00 96.81 80 TRP A O 1
ATOM 652 N N . MET A 1 81 ? -12.429 8.095 5.870 1.00 95.56 81 MET A N 1
ATOM 653 C CA . MET A 1 81 ? -11.634 7.263 4.968 1.00 95.56 81 MET A CA 1
ATOM 654 C C . MET A 1 81 ? -12.065 7.473 3.514 1.00 95.56 81 MET A C 1
ATOM 656 O O . MET A 1 81 ? -11.214 7.685 2.649 1.00 95.56 81 MET A O 1
ATOM 660 N N . LEU A 1 82 ? -13.378 7.480 3.257 1.00 96.44 82 LEU A N 1
ATOM 661 C CA . LEU A 1 82 ? -13.943 7.721 1.929 1.00 96.44 82 LEU A CA 1
ATOM 662 C C . LEU A 1 82 ? -13.524 9.086 1.385 1.00 96.44 82 LEU A C 1
ATOM 664 O O . LEU A 1 82 ? -12.982 9.162 0.283 1.00 96.44 82 LEU A O 1
ATOM 668 N N . LEU A 1 83 ? -13.709 10.148 2.175 1.00 96.12 83 LEU A N 1
ATOM 669 C CA . LEU A 1 83 ? -13.342 11.501 1.764 1.00 96.12 83 LEU A CA 1
ATOM 670 C C . LEU A 1 83 ? -11.832 11.621 1.514 1.00 96.12 83 LEU A C 1
ATOM 672 O O . LEU A 1 83 ? -11.410 12.174 0.505 1.00 96.12 83 LEU A O 1
ATOM 676 N N . THR A 1 84 ? -11.011 11.054 2.398 1.00 96.19 84 THR A N 1
ATOM 677 C CA . THR A 1 84 ? -9.547 11.134 2.302 1.00 96.19 84 THR A CA 1
ATOM 678 C C . THR A 1 84 ? -9.018 10.423 1.058 1.00 96.19 84 THR A C 1
ATOM 680 O O . THR A 1 84 ? -8.182 10.975 0.342 1.00 96.19 84 THR A O 1
ATOM 683 N N . VAL A 1 85 ? -9.499 9.209 0.772 1.00 95.31 85 VAL A N 1
ATOM 684 C CA . VAL A 1 85 ? -9.068 8.449 -0.412 1.00 95.31 85 VAL A CA 1
ATOM 685 C C . VAL A 1 85 ? -9.621 9.063 -1.701 1.00 95.31 85 VAL A C 1
ATOM 687 O O . VAL A 1 85 ? -8.913 9.087 -2.708 1.00 95.31 85 VAL A O 1
ATOM 690 N N . ALA A 1 86 ? -10.835 9.624 -1.681 1.00 96.50 86 ALA A N 1
ATOM 691 C CA . ALA A 1 86 ? -11.372 10.374 -2.817 1.00 96.50 86 ALA A CA 1
ATOM 692 C C . ALA A 1 86 ? -10.498 11.595 -3.149 1.00 96.50 86 ALA A C 1
ATOM 694 O O . ALA A 1 86 ? -10.104 11.771 -4.302 1.00 96.50 86 ALA A O 1
ATOM 695 N N . THR A 1 87 ? -10.104 12.380 -2.142 1.00 96.44 87 THR A N 1
ATOM 696 C CA . THR A 1 87 ? -9.186 13.514 -2.326 1.00 96.44 87 THR A CA 1
ATOM 697 C C . THR A 1 87 ? -7.825 13.065 -2.850 1.00 96.44 87 THR A C 1
ATOM 699 O O . THR A 1 87 ? -7.283 13.693 -3.760 1.00 96.44 87 THR A O 1
ATOM 702 N N . TYR A 1 88 ? -7.282 11.951 -2.345 1.00 95.19 88 TYR A N 1
ATOM 703 C CA . TYR A 1 88 ? -6.038 11.393 -2.877 1.00 95.19 88 TYR A CA 1
ATOM 704 C C . TYR A 1 88 ? -6.146 11.084 -4.377 1.00 95.19 88 TYR A C 1
ATOM 706 O O . TYR A 1 88 ? -5.219 11.380 -5.129 1.00 95.19 88 TYR A O 1
ATOM 714 N N . ASN A 1 89 ? -7.274 10.527 -4.833 1.00 93.94 89 ASN A N 1
ATOM 715 C CA . ASN A 1 89 ? -7.477 10.254 -6.256 1.00 93.94 89 ASN A CA 1
ATOM 716 C C . ASN A 1 89 ? -7.420 11.534 -7.098 1.00 93.94 89 ASN A C 1
ATOM 718 O O . ASN A 1 89 ? -6.782 11.519 -8.147 1.00 93.94 89 ASN A O 1
ATOM 722 N N . VAL A 1 90 ? -8.013 12.638 -6.633 1.00 95.56 90 VAL A N 1
ATOM 723 C CA . VAL A 1 90 ? -7.949 13.939 -7.327 1.00 95.56 90 VAL A CA 1
ATOM 724 C C . VAL A 1 90 ? -6.510 14.446 -7.421 1.00 95.56 90 VAL A C 1
ATOM 726 O O . VAL A 1 90 ? -6.041 14.746 -8.516 1.00 95.56 90 VAL A O 1
ATOM 729 N N . VAL A 1 91 ? -5.776 14.460 -6.303 1.00 94.56 91 VAL A N 1
ATOM 730 C CA . VAL A 1 91 ? -4.355 14.863 -6.275 1.00 94.56 91 VAL A CA 1
ATOM 731 C C . VAL A 1 91 ? -3.521 13.995 -7.217 1.00 94.56 91 VAL A C 1
ATOM 733 O O . VAL A 1 91 ? -2.668 14.488 -7.952 1.00 94.56 91 VAL A O 1
ATOM 736 N N . ARG A 1 92 ? -3.781 12.686 -7.226 1.00 93.44 92 ARG A N 1
ATOM 737 C CA . ARG A 1 92 ? -3.091 11.7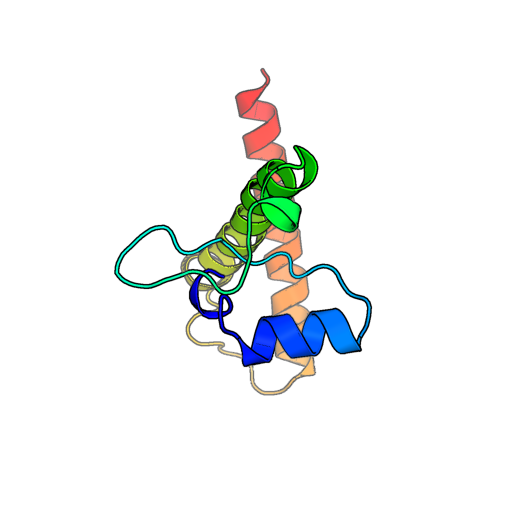50 -8.108 1.00 93.44 92 ARG A CA 1
ATOM 738 C C . ARG A 1 92 ? -3.386 12.027 -9.581 1.00 93.44 92 ARG A C 1
ATOM 740 O O . ARG A 1 92 ? -2.455 11.962 -10.372 1.00 93.44 92 ARG A O 1
ATOM 747 N N . MET A 1 93 ? -4.635 12.308 -9.953 1.00 94.75 93 MET A N 1
ATOM 748 C CA . MET A 1 93 ? -4.990 12.640 -11.338 1.00 94.75 93 MET A CA 1
ATOM 749 C C . MET A 1 93 ? -4.294 13.921 -11.801 1.00 94.75 93 MET A C 1
ATOM 751 O O . MET A 1 93 ? -3.670 13.896 -12.855 1.00 94.75 93 MET A O 1
ATOM 755 N N . ALA A 1 94 ? -4.294 14.972 -10.976 1.00 95.19 94 ALA A N 1
ATOM 756 C CA . ALA A 1 94 ? -3.597 16.220 -11.288 1.00 95.19 94 ALA A CA 1
ATOM 757 C C . ALA A 1 94 ? -2.084 16.008 -11.497 1.00 95.19 94 ALA A C 1
ATOM 759 O O . ALA A 1 94 ? -1.507 16.488 -12.466 1.00 95.19 94 ALA A O 1
ATOM 760 N N . ASN A 1 95 ? -1.435 15.223 -10.630 1.00 93.06 95 ASN A N 1
ATOM 761 C CA . ASN A 1 95 ? -0.010 14.910 -10.784 1.00 93.06 95 ASN A CA 1
ATOM 762 C C . ASN A 1 95 ? 0.288 14.057 -12.024 1.00 93.06 95 ASN A C 1
ATOM 764 O O . ASN A 1 95 ? 1.361 14.182 -12.607 1.00 93.06 95 ASN A O 1
ATOM 768 N N . LEU A 1 96 ? -0.627 13.158 -12.401 1.00 92.31 96 LEU A N 1
ATOM 769 C CA . LEU A 1 96 ? -0.474 12.357 -13.613 1.00 92.31 96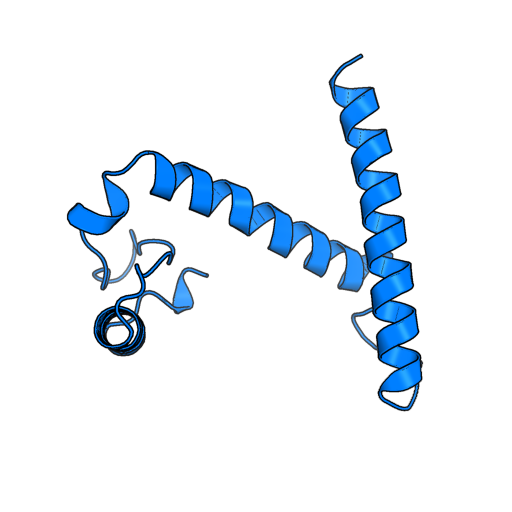 LEU A CA 1
ATOM 770 C C . LEU A 1 96 ? -0.595 13.227 -14.860 1.00 92.31 96 LEU A C 1
ATOM 772 O O . LEU A 1 96 ? 0.228 13.071 -15.750 1.00 92.31 96 LEU A O 1
ATOM 776 N N . GLU A 1 97 ? -1.561 14.146 -14.890 1.00 95.44 97 GLU A N 1
ATOM 777 C CA . GLU A 1 97 ? -1.743 15.101 -15.985 1.00 95.44 97 GLU A CA 1
ATOM 778 C C . GLU A 1 97 ? -0.475 15.932 -16.212 1.00 95.44 97 GLU A C 1
ATOM 780 O O . GLU A 1 97 ? 0.065 15.924 -17.318 1.00 95.44 97 GLU A O 1
ATOM 785 N N . LEU A 1 98 ? 0.073 16.525 -15.144 1.00 94.12 98 LEU A N 1
ATOM 786 C CA . LEU A 1 98 ? 1.325 17.293 -15.180 1.00 94.12 98 LEU A CA 1
ATOM 787 C C . LEU A 1 98 ? 2.543 16.483 -15.643 1.00 94.12 98 LEU A C 1
ATOM 789 O O . LEU A 1 98 ? 3.488 17.054 -16.168 1.00 94.12 98 LEU A O 1
ATOM 793 N N . ALA A 1 99 ? 2.560 15.170 -15.414 1.00 90.19 99 ALA A N 1
ATOM 794 C CA . ALA A 1 99 ? 3.667 14.311 -15.831 1.00 90.19 99 ALA A CA 1
ATOM 795 C C . ALA A 1 99 ? 3.583 13.892 -17.311 1.00 90.19 99 ALA A C 1
ATOM 797 O O . ALA A 1 99 ? 4.548 13.338 -17.839 1.00 90.19 99 ALA A O 1
ATOM 798 N N . THR A 1 100 ? 2.428 14.091 -17.952 1.00 85.69 100 THR A N 1
ATOM 799 C CA . THR A 1 100 ? 2.173 13.734 -19.358 1.00 85.69 100 THR A CA 1
ATOM 800 C C . THR A 1 100 ? 2.085 14.924 -20.312 1.00 85.69 100 THR A C 1
ATOM 802 O O . THR A 1 100 ? 2.098 14.687 -21.520 1.00 85.69 100 THR A O 1
ATOM 805 N N . GLY A 1 101 ? 1.974 16.153 -19.800 1.00 62.62 101 GLY A N 1
ATOM 806 C CA . GLY A 1 101 ? 2.043 17.396 -20.581 1.00 62.62 101 GLY A CA 1
ATOM 807 C C . GLY A 1 101 ? 3.460 17.939 -20.659 1.00 62.62 101 GLY A C 1
ATOM 808 O O . GLY A 1 101 ? 3.812 18.459 -21.739 1.00 62.62 101 GLY A O 1
#

Organism: NCBI:txid3127015

InterPro domains:
  IPR025668 Transposase DDE domain [PF13751] (22-94)